Protein AF-A0A7W6J7H8-F1 (afdb_monomer)

Secondary structure (DSSP, 8-state):
----HHHHHHHHHHHHHHH-TT-THHHHHHHHHHHHHTT----HHHHHHHHHT--SSTTHHHHHHHHHHHHHHHHHHH--

Structure (mmCIF, N/CA/C/O backbone):
data_AF-A0A7W6J7H8-F1
#
_entry.id   AF-A0A7W6J7H8-F1
#
loop_
_atom_site.group_PDB
_atom_site.id
_atom_site.type_symbol
_atom_site.label_atom_id
_atom_site.label_alt_id
_atom_site.label_comp_id
_atom_site.label_asym_id
_atom_site.label_entity_id
_atom_site.label_seq_id
_atom_site.pdbx_PDB_ins_code
_atom_site.Cartn_x
_atom_site.Cartn_y
_atom_site.Cartn_z
_atom_site.occupancy
_atom_site.B_iso_or_equiv
_atom_site.auth_seq_id
_atom_site.auth_comp_id
_atom_site.auth_asym_id
_atom_site.auth_atom_id
_atom_site.pdbx_PDB_model_num
ATOM 1 N N . MET A 1 1 ? 11.859 -0.651 -38.071 1.00 52.12 1 MET A N 1
ATOM 2 C CA . MET A 1 1 ? 12.476 -0.457 -36.741 1.00 52.12 1 MET A CA 1
ATOM 3 C C . MET A 1 1 ? 11.748 -1.352 -35.758 1.00 52.12 1 MET A C 1
ATOM 5 O O . MET A 1 1 ? 10.584 -1.090 -35.483 1.00 52.12 1 MET A O 1
ATOM 9 N N . ALA A 1 2 ? 12.377 -2.436 -35.305 1.00 60.09 2 ALA A N 1
ATOM 10 C CA . ALA A 1 2 ? 11.821 -3.232 -34.216 1.00 60.09 2 ALA A CA 1
ATOM 11 C C . ALA A 1 2 ? 11.912 -2.404 -32.927 1.00 60.09 2 ALA A C 1
ATOM 13 O O . ALA A 1 2 ? 12.954 -1.811 -32.650 1.00 60.09 2 ALA A O 1
ATOM 14 N N . ILE A 1 3 ? 10.809 -2.295 -32.189 1.00 68.12 3 ILE A N 1
ATOM 15 C CA . ILE A 1 3 ? 10.816 -1.666 -30.869 1.00 68.12 3 ILE A CA 1
ATOM 16 C C . ILE A 1 3 ? 11.606 -2.597 -29.953 1.00 68.12 3 ILE A C 1
ATOM 18 O O . ILE A 1 3 ? 11.190 -3.730 -29.724 1.00 68.12 3 ILE A O 1
ATOM 22 N N . ASP A 1 4 ? 12.741 -2.114 -29.453 1.00 85.12 4 ASP A N 1
ATOM 23 C CA . ASP A 1 4 ? 13.491 -2.787 -28.400 1.00 85.12 4 ASP A CA 1
ATOM 24 C C . ASP A 1 4 ? 12.710 -2.651 -27.087 1.00 85.12 4 ASP A C 1
ATOM 26 O O . ASP A 1 4 ? 12.763 -1.642 -26.372 1.00 85.12 4 ASP A O 1
ATOM 30 N N . TRP A 1 5 ? 11.885 -3.662 -26.836 1.00 76.56 5 TRP A N 1
ATOM 31 C CA . TRP A 1 5 ? 11.024 -3.743 -25.670 1.00 76.56 5 TRP A CA 1
ATOM 32 C C . TRP A 1 5 ? 11.816 -3.808 -24.363 1.00 76.56 5 TRP A C 1
ATOM 34 O O . TRP A 1 5 ? 11.377 -3.212 -23.378 1.00 76.56 5 TRP A O 1
ATOM 44 N N . GLU A 1 6 ? 12.996 -4.430 -24.359 1.00 81.38 6 GLU A N 1
ATOM 45 C CA . GLU A 1 6 ? 13.848 -4.527 -23.170 1.00 81.38 6 GLU A CA 1
ATOM 46 C C . GLU A 1 6 ? 14.411 -3.160 -22.780 1.00 81.38 6 GLU A C 1
ATOM 48 O O . GLU A 1 6 ? 14.293 -2.743 -21.622 1.00 81.38 6 GLU A O 1
ATOM 53 N N . ALA A 1 7 ? 14.933 -2.400 -23.748 1.00 84.06 7 ALA A N 1
ATOM 54 C CA . ALA A 1 7 ? 15.419 -1.045 -23.494 1.00 84.06 7 ALA A CA 1
ATOM 55 C C . ALA A 1 7 ? 14.305 -0.115 -22.988 1.00 84.06 7 ALA A C 1
ATOM 57 O O . ALA A 1 7 ? 14.542 0.757 -22.143 1.00 84.06 7 ALA A O 1
ATOM 58 N N . ARG A 1 8 ? 13.073 -0.304 -23.476 1.00 78.88 8 ARG A N 1
ATOM 59 C CA . ARG A 1 8 ? 11.909 0.487 -23.060 1.00 78.88 8 ARG A CA 1
ATOM 60 C C . ARG A 1 8 ? 11.472 0.157 -21.633 1.00 78.88 8 ARG A C 1
ATOM 62 O O . ARG A 1 8 ? 11.219 1.075 -20.854 1.00 78.88 8 ARG A O 1
ATOM 69 N N . ILE A 1 9 ? 11.439 -1.128 -21.275 1.00 77.69 9 ILE A N 1
ATOM 70 C CA . ILE A 1 9 ? 11.144 -1.585 -19.909 1.00 77.69 9 ILE A CA 1
ATOM 71 C C . ILE A 1 9 ? 12.202 -1.060 -18.939 1.00 77.69 9 ILE A C 1
ATOM 73 O O . ILE A 1 9 ? 11.851 -0.451 -17.929 1.00 77.69 9 ILE A O 1
ATOM 77 N N . LYS A 1 10 ? 13.491 -1.203 -19.270 1.00 77.38 10 LYS A N 1
ATOM 78 C CA . LYS A 1 10 ? 14.593 -0.734 -18.420 1.00 77.38 10 LYS A CA 1
ATOM 79 C C . LYS A 1 10 ? 14.504 0.767 -18.140 1.00 77.38 10 LYS A C 1
ATOM 81 O O . LYS A 1 10 ? 14.591 1.183 -16.989 1.00 77.38 10 LYS A O 1
ATOM 86 N N . ARG A 1 11 ? 14.257 1.575 -19.176 1.00 83.12 11 ARG A N 1
ATOM 87 C CA . ARG A 1 11 ? 14.134 3.034 -19.045 1.00 83.12 11 ARG A CA 1
ATOM 88 C C . ARG A 1 11 ? 12.938 3.436 -18.177 1.00 83.12 11 ARG A C 1
ATOM 90 O O . ARG A 1 11 ? 13.057 4.346 -17.360 1.00 83.12 11 ARG A O 1
ATOM 97 N N . ASN A 1 12 ? 11.809 2.742 -18.320 1.00 76.44 12 ASN A N 1
ATOM 98 C CA . ASN A 1 12 ? 10.629 2.978 -17.489 1.00 76.44 12 ASN A CA 1
ATOM 99 C C . ASN A 1 12 ? 10.880 2.593 -16.025 1.00 76.44 12 ASN A C 1
ATOM 101 O O . ASN A 1 12 ? 10.503 3.346 -15.130 1.00 76.44 12 ASN A O 1
ATOM 105 N N . MET A 1 13 ? 11.565 1.473 -15.778 1.00 69.38 13 MET A N 1
ATOM 106 C CA . MET A 1 13 ? 11.931 1.032 -14.428 1.00 69.38 13 MET A CA 1
ATOM 107 C C . MET A 1 13 ? 12.929 1.988 -13.762 1.00 69.38 13 MET A C 1
ATOM 109 O O . MET A 1 13 ? 12.766 2.330 -12.594 1.00 69.38 13 MET A O 1
ATOM 113 N N . GLU A 1 14 ? 13.929 2.485 -14.495 1.00 77.00 14 GLU A N 1
ATOM 114 C CA . GLU A 1 14 ? 14.870 3.497 -13.994 1.00 77.00 14 GLU A CA 1
ATOM 115 C C . GLU A 1 14 ? 14.173 4.827 -13.671 1.00 77.00 14 GLU A C 1
ATOM 117 O O . GLU A 1 14 ? 14.462 5.446 -12.645 1.00 77.00 14 GLU A O 1
ATOM 122 N N . ALA A 1 15 ? 13.237 5.266 -14.518 1.00 75.62 15 ALA A N 1
ATOM 123 C CA . ALA A 1 15 ? 12.441 6.465 -14.268 1.00 75.62 15 ALA A CA 1
ATOM 124 C C . ALA A 1 15 ? 11.527 6.297 -13.044 1.00 75.62 15 ALA A C 1
ATOM 126 O O . ALA A 1 15 ? 11.472 7.189 -12.196 1.00 75.62 15 ALA A O 1
ATOM 127 N N . ALA A 1 16 ? 10.872 5.140 -12.911 1.00 66.62 16 ALA A N 1
ATOM 128 C CA . ALA A 1 16 ? 10.059 4.805 -11.746 1.00 66.62 16 ALA A CA 1
ATOM 129 C C . ALA A 1 16 ? 10.897 4.822 -10.459 1.00 66.62 16 ALA A C 1
ATOM 131 O O . ALA A 1 16 ? 10.517 5.480 -9.495 1.00 66.62 16 ALA A O 1
ATOM 132 N N . ARG A 1 17 ? 12.090 4.215 -10.478 1.00 68.06 17 ARG A N 1
ATOM 133 C CA . ARG A 1 17 ? 13.000 4.159 -9.323 1.00 68.06 17 ARG A CA 1
ATOM 134 C C . ARG A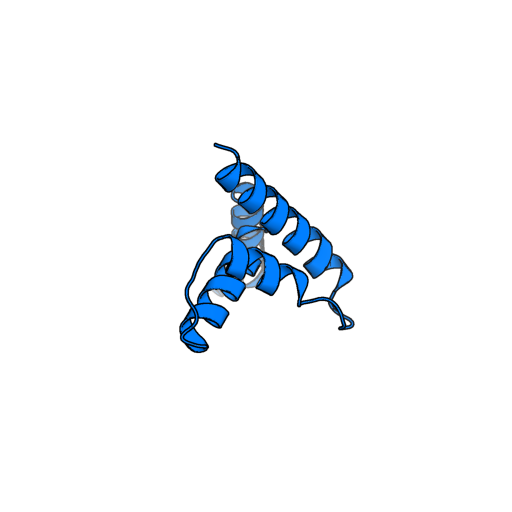 1 17 ? 13.568 5.524 -8.927 1.00 68.06 17 ARG A C 1
ATOM 136 O O . ARG A 1 17 ? 13.806 5.768 -7.751 1.00 68.06 17 ARG A O 1
ATOM 143 N N . LYS A 1 18 ? 13.766 6.440 -9.882 1.00 74.38 18 LYS A N 1
ATOM 144 C CA . LYS A 1 18 ? 14.155 7.833 -9.584 1.00 74.38 18 LYS A CA 1
ATOM 145 C C . LYS A 1 18 ? 13.041 8.623 -8.898 1.00 74.38 18 LYS A C 1
ATOM 147 O O . LYS A 1 18 ? 13.326 9.479 -8.068 1.00 74.38 18 LYS A O 1
ATOM 152 N N . LEU A 1 19 ? 11.789 8.370 -9.274 1.00 69.56 19 LEU A N 1
ATOM 153 C CA . LEU A 1 19 ? 10.618 9.069 -8.736 1.00 69.56 19 LEU A CA 1
ATOM 154 C C . LEU A 1 19 ? 10.124 8.460 -7.419 1.00 69.56 19 LEU A C 1
ATOM 156 O O . LEU A 1 19 ? 9.479 9.151 -6.627 1.00 69.56 19 LEU A O 1
ATOM 160 N N . ASP A 1 20 ? 10.412 7.179 -7.205 1.00 69.94 20 ASP A N 1
ATOM 161 C CA . ASP A 1 20 ? 10.040 6.410 -6.029 1.00 69.94 20 ASP A CA 1
ATOM 162 C C . ASP A 1 20 ? 11.153 5.406 -5.659 1.00 69.94 20 ASP A C 1
ATOM 164 O O . ASP A 1 20 ? 11.103 4.238 -6.051 1.00 69.94 20 ASP A O 1
ATOM 168 N N . PRO A 1 21 ? 12.177 5.858 -4.911 1.00 65.94 21 PRO A N 1
ATOM 169 C CA . PRO A 1 21 ? 13.348 5.042 -4.576 1.00 65.94 21 PRO A CA 1
ATOM 170 C C . PRO A 1 21 ? 13.015 3.762 -3.808 1.00 65.94 21 PRO A C 1
ATOM 172 O O . PRO A 1 21 ? 13.740 2.775 -3.932 1.00 65.94 21 PRO A O 1
ATOM 175 N N . ASN A 1 22 ? 11.911 3.782 -3.056 1.00 66.56 22 ASN A N 1
ATOM 176 C CA . ASN A 1 22 ? 11.477 2.686 -2.192 1.00 66.56 22 ASN A CA 1
ATOM 177 C C . ASN A 1 22 ? 10.251 1.952 -2.758 1.00 66.56 22 ASN A C 1
ATOM 179 O O . ASN A 1 22 ? 9.676 1.123 -2.063 1.00 66.56 22 ASN A O 1
ATOM 183 N N . PHE A 1 23 ? 9.832 2.273 -3.990 1.00 69.88 23 PHE A N 1
ATOM 184 C CA . PHE A 1 23 ? 8.659 1.701 -4.663 1.00 69.88 23 PHE A CA 1
ATOM 185 C C . PHE A 1 23 ? 7.348 1.751 -3.846 1.00 69.88 23 PHE A C 1
ATOM 187 O O . PHE A 1 23 ? 6.424 0.988 -4.122 1.00 69.88 23 PHE A O 1
ATOM 194 N N . TRP A 1 24 ? 7.225 2.658 -2.869 1.00 71.12 24 TRP A N 1
ATOM 195 C CA . TRP A 1 24 ? 6.101 2.700 -1.923 1.00 71.12 24 TRP A CA 1
ATOM 196 C C . TRP A 1 24 ? 4.763 3.089 -2.573 1.00 71.12 24 TRP A C 1
ATOM 198 O O . TRP A 1 24 ? 3.698 2.790 -2.033 1.00 71.12 24 TRP A O 1
ATOM 208 N N . ARG A 1 25 ? 4.785 3.755 -3.735 1.00 75.12 25 ARG A N 1
ATOM 209 C CA . ARG A 1 25 ? 3.576 4.210 -4.443 1.00 75.12 25 ARG A CA 1
ATOM 210 C C . ARG A 1 25 ? 2.754 3.055 -4.986 1.00 75.12 25 ARG A C 1
ATOM 212 O O . ARG A 1 25 ? 1.532 3.159 -5.034 1.00 75.12 25 ARG A O 1
ATOM 219 N N . HIS A 1 26 ? 3.413 1.984 -5.421 1.00 76.75 26 HIS A N 1
ATOM 220 C CA . HIS A 1 26 ? 2.733 0.847 -6.027 1.00 76.75 26 HIS A CA 1
ATOM 221 C C . HIS A 1 26 ? 1.849 0.078 -5.032 1.00 76.75 26 HIS A C 1
ATOM 223 O O . HIS A 1 26 ? 0.648 0.007 -5.287 1.00 76.75 26 HIS A O 1
ATOM 229 N N . PRO A 1 27 ? 2.349 -0.393 -3.872 1.00 78.50 27 PRO A N 1
ATOM 230 C CA . PRO A 1 27 ? 1.501 -1.086 -2.906 1.00 78.50 27 PRO A CA 1
ATOM 231 C C . PRO A 1 27 ? 0.438 -0.161 -2.308 1.00 78.50 27 PRO A C 1
ATOM 233 O O . PRO A 1 27 ? -0.662 -0.611 -2.004 1.00 78.50 27 PRO A O 1
ATOM 236 N N . LEU A 1 28 ? 0.705 1.147 -2.191 1.00 82.44 28 LEU A N 1
ATOM 237 C CA . LEU A 1 28 ? -0.317 2.095 -1.752 1.00 82.44 28 LEU A CA 1
ATOM 238 C C . LEU A 1 28 ? -1.468 2.215 -2.763 1.00 82.44 28 LEU A C 1
ATOM 240 O O . LEU A 1 28 ? -2.636 2.266 -2.372 1.00 82.44 28 LEU A O 1
ATOM 244 N N . ALA A 1 29 ? -1.150 2.254 -4.059 1.00 82.50 29 ALA A N 1
ATOM 245 C CA . ALA A 1 29 ? -2.151 2.264 -5.117 1.00 82.50 29 ALA A CA 1
ATOM 246 C C . ALA A 1 29 ? -2.958 0.957 -5.128 1.00 82.50 29 ALA A C 1
ATOM 248 O O . ALA A 1 29 ? -4.185 1.010 -5.177 1.00 82.50 29 ALA A O 1
ATOM 249 N N . GLU A 1 30 ? -2.296 -0.197 -5.003 1.00 83.75 30 GLU A N 1
ATOM 250 C CA . GLU A 1 30 ? -2.968 -1.501 -4.903 1.00 83.75 30 GLU A CA 1
ATOM 251 C C . GLU A 1 30 ? -3.891 -1.580 -3.680 1.00 83.75 30 GLU A C 1
ATOM 253 O O . GLU A 1 30 ? -5.049 -1.976 -3.803 1.00 83.75 30 GLU A O 1
ATOM 258 N N . ALA A 1 31 ? -3.420 -1.141 -2.508 1.00 85.00 31 ALA A N 1
ATOM 259 C CA . ALA A 1 31 ? -4.225 -1.100 -1.291 1.00 85.00 31 ALA A CA 1
ATOM 260 C C . ALA A 1 31 ? -5.447 -0.183 -1.447 1.00 85.00 31 ALA A C 1
ATOM 262 O O . ALA A 1 31 ? -6.542 -0.536 -1.013 1.00 85.00 31 ALA A O 1
ATOM 263 N N . THR A 1 32 ? -5.280 0.964 -2.111 1.00 86.50 32 THR A N 1
ATOM 264 C CA . THR A 1 32 ? -6.376 1.901 -2.394 1.00 86.50 32 THR A CA 1
ATOM 265 C C . THR A 1 32 ? -7.427 1.272 -3.304 1.00 86.50 32 THR A C 1
ATOM 267 O O . THR A 1 32 ? -8.614 1.329 -2.989 1.00 86.50 32 THR A O 1
ATOM 270 N N . VAL A 1 33 ? -7.009 0.648 -4.410 1.00 87.19 33 VAL A N 1
ATOM 271 C CA . VAL A 1 33 ? -7.927 -0.032 -5.337 1.00 87.19 33 VAL A CA 1
ATOM 272 C C . VAL A 1 33 ? -8.678 -1.149 -4.618 1.00 87.19 33 VAL A C 1
ATOM 274 O O . VAL A 1 33 ? -9.901 -1.191 -4.693 1.00 87.19 33 VAL A O 1
ATOM 277 N N . ALA A 1 34 ? -7.979 -1.980 -3.842 1.00 84.81 34 ALA A N 1
ATOM 278 C CA . ALA A 1 34 ? -8.601 -3.077 -3.107 1.00 84.81 34 ALA A CA 1
ATOM 279 C C . ALA A 1 34 ? -9.672 -2.599 -2.108 1.00 84.81 34 ALA A C 1
ATOM 281 O O . ALA A 1 34 ? -10.708 -3.243 -1.961 1.00 84.81 34 ALA A O 1
ATOM 282 N N . LEU A 1 35 ? -9.442 -1.472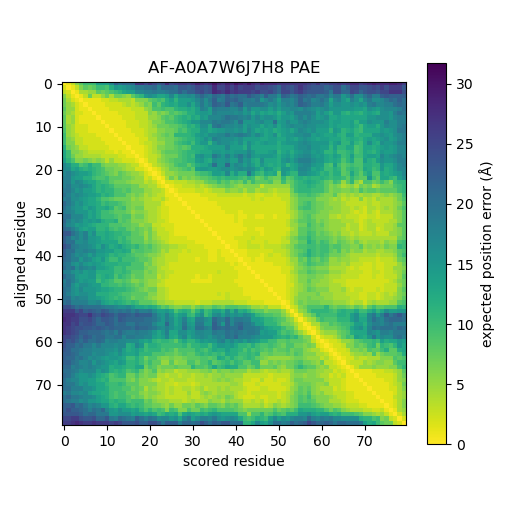 -1.425 1.00 88.62 35 LEU A N 1
ATOM 283 C CA . LEU A 1 35 ? -10.432 -0.882 -0.518 1.00 88.62 35 LEU A CA 1
ATOM 284 C C . LEU A 1 35 ? -11.659 -0.366 -1.279 1.00 88.62 35 LEU A C 1
ATOM 286 O O . LEU A 1 35 ? -12.786 -0.608 -0.851 1.00 88.62 35 LEU A O 1
ATOM 290 N N . LEU A 1 36 ? -11.450 0.293 -2.423 1.00 91.69 36 LEU A N 1
ATOM 291 C CA . LEU A 1 36 ? -12.538 0.785 -3.272 1.00 91.69 36 LEU A CA 1
ATOM 292 C C . LEU A 1 36 ? -13.388 -0.362 -3.835 1.00 91.69 36 LEU A C 1
ATOM 294 O O . LEU A 1 36 ? -14.614 -0.288 -3.789 1.00 91.69 36 LEU A O 1
ATOM 298 N N . GLU A 1 37 ? -12.756 -1.433 -4.316 1.00 91.19 37 GLU A N 1
ATOM 299 C CA . GLU A 1 37 ? -13.443 -2.634 -4.811 1.00 91.19 37 GLU A CA 1
ATOM 300 C C . GLU A 1 37 ? -14.242 -3.337 -3.710 1.00 91.19 37 GLU A C 1
ATOM 302 O O . GLU A 1 37 ? -15.342 -3.831 -3.956 1.00 91.19 37 GLU A O 1
ATOM 307 N N . ALA A 1 38 ? -13.727 -3.332 -2.479 1.00 90.06 38 ALA A N 1
ATOM 308 C CA . ALA A 1 38 ? -14.422 -3.863 -1.311 1.00 90.06 38 ALA A CA 1
ATOM 309 C C . ALA A 1 38 ? -15.530 -2.931 -0.776 1.00 90.06 38 ALA A C 1
ATOM 311 O O . ALA A 1 38 ? -16.188 -3.273 0.208 1.00 90.06 38 ALA A O 1
ATOM 312 N N . GLY A 1 39 ? -15.731 -1.747 -1.372 1.00 92.62 39 GLY A N 1
ATOM 313 C CA . GLY A 1 39 ? -16.669 -0.736 -0.875 1.00 92.62 39 GLY A CA 1
ATOM 314 C C . GLY A 1 39 ? -16.291 -0.187 0.505 1.00 92.62 39 GLY A C 1
ATOM 315 O O . GLY A 1 39 ? -17.148 0.325 1.227 1.00 92.62 39 GLY A O 1
ATOM 316 N N . GLN A 1 40 ? -15.023 -0.321 0.897 1.00 92.44 40 GLN A N 1
ATOM 317 C CA . GLN A 1 40 ? -14.515 0.137 2.1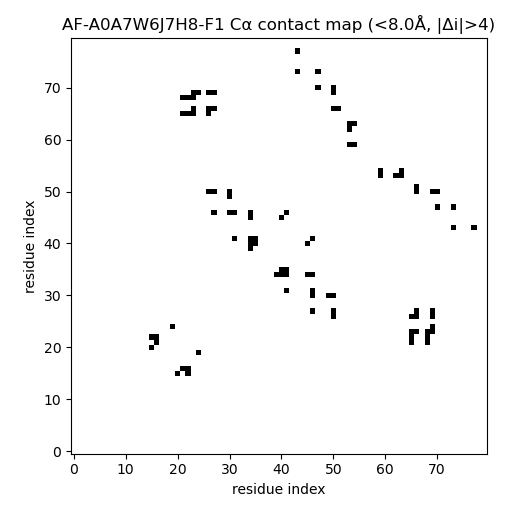80 1.00 92.44 40 GLN A CA 1
ATOM 318 C C . GLN A 1 40 ? -14.019 1.588 2.086 1.00 92.44 40 GLN A C 1
ATOM 320 O O . GLN A 1 40 ? -13.500 2.011 1.049 1.00 92.44 40 GLN A O 1
ATOM 325 N N . PRO A 1 41 ? -14.142 2.377 3.167 1.00 91.31 41 PRO A N 1
ATOM 326 C CA . PRO A 1 41 ? -13.587 3.723 3.209 1.00 91.31 41 PRO A CA 1
ATOM 327 C C . PRO A 1 41 ? -12.068 3.710 3.020 1.00 91.31 41 PRO A C 1
ATOM 329 O O . PRO A 1 41 ? -11.372 2.950 3.688 1.00 91.31 41 PRO A O 1
ATOM 332 N N . VAL A 1 42 ? -11.549 4.604 2.173 1.00 92.19 42 VAL A N 1
ATOM 333 C CA . VAL A 1 42 ? -10.104 4.810 1.998 1.00 92.19 42 VAL A CA 1
ATOM 334 C C . VAL A 1 42 ? -9.615 5.830 3.026 1.00 92.19 42 VAL A C 1
ATOM 336 O O . VAL A 1 42 ? -9.532 7.028 2.763 1.00 92.19 42 VAL A O 1
ATOM 339 N N . THR A 1 43 ? -9.320 5.354 4.230 1.00 92.06 43 THR A N 1
ATOM 340 C CA . THR A 1 43 ? -8.675 6.135 5.297 1.00 92.06 43 THR A CA 1
ATOM 341 C C . THR A 1 43 ? -7.216 5.723 5.470 1.00 92.06 43 THR A C 1
ATOM 343 O O . THR A 1 43 ? -6.829 4.608 5.118 1.00 92.06 43 THR A O 1
ATOM 346 N N . VAL A 1 44 ? -6.400 6.576 6.096 1.00 88.62 44 VAL A N 1
ATOM 347 C CA . VAL A 1 44 ? -5.003 6.224 6.405 1.00 88.62 44 VAL A CA 1
ATOM 348 C C . VAL A 1 44 ? -4.910 4.941 7.241 1.00 88.62 44 VAL A C 1
ATOM 350 O O . VAL A 1 44 ? -4.081 4.083 6.951 1.00 88.62 44 VAL A O 1
ATOM 353 N N . SER A 1 45 ? -5.799 4.761 8.222 1.00 87.88 45 SER A N 1
ATOM 354 C CA . SER A 1 45 ? -5.853 3.535 9.025 1.00 87.88 45 SER A CA 1
ATOM 355 C C . SER A 1 45 ? -6.186 2.301 8.185 1.00 87.88 45 SER A C 1
ATOM 357 O O . SER A 1 45 ? -5.498 1.293 8.301 1.00 87.88 45 SER A O 1
ATOM 359 N N . SER A 1 46 ? -7.178 2.390 7.292 1.00 89.00 46 SER A N 1
ATOM 360 C CA . SER A 1 46 ? -7.550 1.276 6.409 1.00 89.00 46 SER A CA 1
ATOM 361 C C . SER A 1 46 ? -6.425 0.889 5.442 1.00 89.00 46 SER A C 1
ATOM 363 O O . SER A 1 46 ? -6.210 -0.295 5.193 1.00 89.00 46 SER A O 1
ATOM 365 N N . LEU A 1 47 ? -5.661 1.873 4.953 1.00 88.31 47 LEU A N 1
ATOM 366 C CA . LEU A 1 47 ? -4.512 1.653 4.078 1.00 88.31 47 LEU A CA 1
ATOM 367 C C . LEU A 1 47 ? -3.374 0.955 4.825 1.00 88.31 47 LEU A C 1
ATOM 369 O O . LEU A 1 47 ? -2.826 -0.013 4.308 1.00 88.31 47 LEU A O 1
ATOM 373 N N . ILE A 1 48 ? -3.057 1.394 6.049 1.00 87.25 48 ILE A N 1
ATOM 374 C CA . ILE A 1 48 ? -2.047 0.741 6.895 1.00 87.25 48 ILE A CA 1
ATOM 375 C C . ILE A 1 48 ? -2.451 -0.709 7.173 1.00 87.25 48 ILE A C 1
ATOM 377 O O . ILE A 1 48 ? -1.672 -1.611 6.886 1.00 87.25 48 ILE A O 1
ATOM 381 N N . SER A 1 49 ? -3.682 -0.952 7.634 1.00 85.94 49 SER A N 1
ATOM 382 C CA . SER A 1 49 ? -4.156 -2.313 7.916 1.00 85.94 49 SER A CA 1
ATOM 383 C C . SER A 1 49 ? -4.138 -3.210 6.678 1.00 85.94 49 SER A C 1
ATOM 385 O O . SER A 1 49 ? -3.839 -4.398 6.778 1.00 85.94 49 SER A O 1
ATOM 387 N N . ARG A 1 50 ? -4.437 -2.658 5.495 1.00 84.44 50 ARG A N 1
ATOM 388 C CA . ARG A 1 50 ? -4.390 -3.415 4.242 1.00 84.44 50 ARG A CA 1
ATOM 389 C C . ARG A 1 50 ? -2.958 -3.766 3.842 1.00 84.44 50 ARG A C 1
ATOM 391 O O . ARG A 1 50 ? -2.734 -4.891 3.414 1.00 84.44 50 ARG A O 1
ATOM 398 N N . LEU A 1 51 ? -2.015 -2.837 4.001 1.00 83.25 51 LEU A N 1
ATOM 399 C CA . LEU A 1 51 ? -0.589 -3.044 3.722 1.00 83.25 51 LEU A CA 1
ATOM 400 C C . LEU A 1 51 ? 0.066 -4.021 4.710 1.00 83.25 51 LEU A C 1
ATOM 402 O O . LEU A 1 51 ? 0.928 -4.796 4.312 1.00 83.25 51 LEU A O 1
ATOM 406 N N . GLU A 1 52 ? -0.367 -4.027 5.973 1.00 81.62 52 GLU A N 1
ATOM 407 C CA . GLU A 1 52 ? 0.102 -4.969 7.001 1.00 81.62 52 GLU A CA 1
ATOM 408 C C . GLU A 1 52 ? -0.402 -6.407 6.766 1.00 81.62 52 GLU A C 1
ATOM 410 O O . GLU A 1 52 ? 0.241 -7.358 7.201 1.00 81.62 52 GLU A O 1
ATOM 415 N N . ALA A 1 53 ? -1.521 -6.584 6.053 1.00 71.56 53 ALA A N 1
ATOM 416 C CA . ALA A 1 53 ? -2.145 -7.889 5.814 1.00 71.56 53 ALA A CA 1
ATOM 417 C C . ALA A 1 53 ? -1.499 -8.730 4.689 1.00 71.56 53 ALA A C 1
ATOM 419 O O . ALA A 1 53 ? -1.847 -9.899 4.537 1.00 71.56 53 ALA A O 1
ATOM 420 N N . PHE A 1 54 ? -0.585 -8.175 3.886 1.00 64.38 54 PHE A N 1
ATOM 421 C CA . PHE A 1 54 ? 0.090 -8.888 2.785 1.00 64.38 54 PHE A CA 1
ATOM 422 C C . PHE A 1 54 ? 1.323 -9.693 3.265 1.00 64.38 54 PHE A C 1
ATOM 424 O O . PHE A 1 54 ? 2.414 -9.502 2.734 1.00 64.38 54 PHE A O 1
ATOM 431 N N . GLY A 1 55 ? 1.162 -10.533 4.300 1.00 53.34 55 GLY A N 1
ATOM 432 C CA . GLY A 1 55 ? 2.270 -11.140 5.061 1.00 53.34 55 GLY A CA 1
ATOM 433 C C . GLY A 1 55 ? 2.283 -12.669 5.288 1.00 53.34 55 GLY A C 1
ATOM 434 O O . GLY A 1 55 ? 2.917 -13.066 6.258 1.00 53.34 55 GLY A O 1
ATOM 435 N N . ASP A 1 56 ? 1.640 -13.506 4.455 1.00 50.75 56 ASP A N 1
ATOM 436 C CA . ASP A 1 56 ? 1.756 -14.985 4.494 1.00 50.75 56 ASP A CA 1
ATOM 437 C C . ASP A 1 56 ? 1.971 -15.717 3.122 1.00 50.75 56 ASP A C 1
ATOM 439 O O . ASP A 1 56 ? 1.331 -16.726 2.815 1.00 50.75 56 ASP A O 1
ATOM 443 N N . GLY A 1 57 ? 2.882 -15.270 2.256 1.00 50.78 57 GLY A N 1
ATOM 444 C CA . GLY A 1 57 ? 3.117 -15.771 0.894 1.00 50.78 57 GLY A CA 1
ATOM 445 C C . GLY A 1 57 ? 4.579 -15.682 0.398 1.00 50.78 57 GLY A C 1
ATOM 446 O O . GLY A 1 57 ? 5.321 -14.771 0.743 1.00 50.78 57 GLY A O 1
ATOM 447 N N . PRO A 1 58 ? 5.041 -16.598 -0.476 1.00 48.97 58 PRO A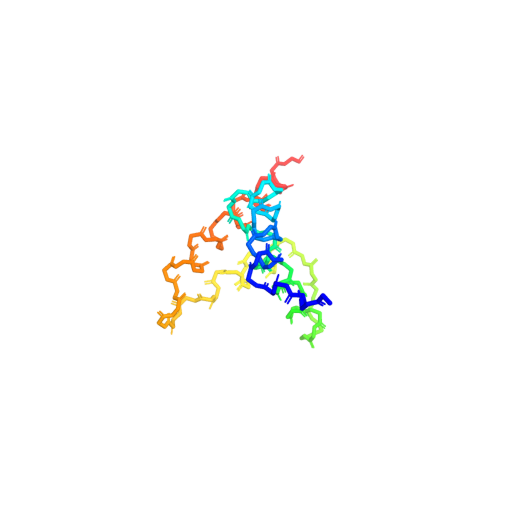 N 1
ATOM 448 C CA . PRO A 1 58 ? 6.461 -16.741 -0.850 1.00 48.97 58 PRO A CA 1
ATOM 449 C C . PRO A 1 58 ? 7.084 -15.566 -1.640 1.00 48.97 58 PRO A C 1
ATOM 451 O O . PRO A 1 58 ? 8.296 -15.539 -1.841 1.00 48.97 58 PRO A O 1
ATOM 454 N N . GLU A 1 59 ? 6.297 -14.572 -2.059 1.00 55.59 59 GLU A N 1
ATOM 455 C CA . GLU A 1 59 ? 6.754 -13.349 -2.749 1.00 55.59 59 GLU A CA 1
ATOM 456 C C . GLU A 1 59 ? 7.033 -12.174 -1.784 1.00 55.59 59 GLU A C 1
ATOM 458 O O . GLU A 1 59 ? 7.196 -11.025 -2.204 1.00 55.59 59 GLU A O 1
ATOM 463 N N . GLU A 1 60 ? 7.075 -12.438 -0.477 1.00 56.97 60 GLU A N 1
ATOM 464 C CA . GLU A 1 60 ? 6.902 -11.400 0.541 1.00 56.97 60 GLU A CA 1
ATOM 465 C C . GLU A 1 60 ? 8.110 -10.617 0.975 1.00 56.97 60 GLU A C 1
ATOM 467 O O . GLU A 1 60 ? 7.929 -9.501 1.439 1.00 56.97 60 GLU A O 1
ATOM 472 N N . LEU A 1 61 ? 9.331 -11.122 0.837 1.00 56.75 61 LEU A N 1
ATOM 473 C CA . LEU A 1 61 ? 10.483 -10.391 1.372 1.00 56.75 61 LEU A CA 1
ATOM 474 C C . LEU A 1 61 ? 10.640 -9.008 0.716 1.00 56.75 61 LEU A C 1
ATOM 476 O O . LEU A 1 61 ? 10.747 -8.009 1.421 1.00 56.75 61 LEU A O 1
ATOM 480 N N . MET A 1 62 ? 10.534 -8.929 -0.616 1.00 55.97 62 MET A N 1
ATOM 481 C CA . MET A 1 62 ? 10.531 -7.639 -1.318 1.00 55.97 62 MET A CA 1
ATOM 482 C C . MET A 1 62 ? 9.238 -6.849 -1.089 1.00 55.97 62 MET A C 1
ATOM 484 O O . MET A 1 62 ? 9.302 -5.638 -0.900 1.00 55.97 62 MET A O 1
ATOM 488 N N . ARG A 1 63 ? 8.057 -7.489 -1.084 1.00 63.47 63 ARG A N 1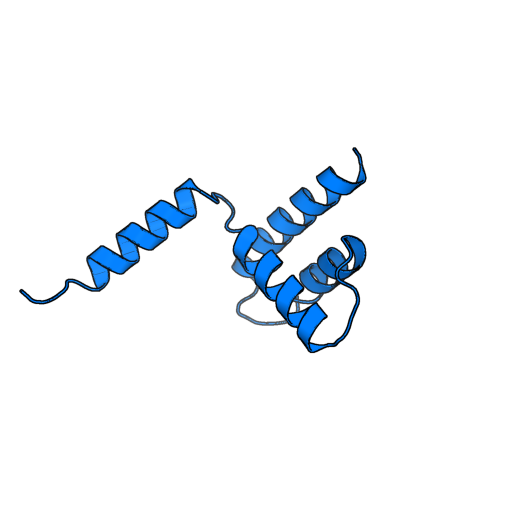
ATOM 489 C CA . ARG A 1 63 ? 6.794 -6.764 -0.836 1.00 63.47 63 ARG A CA 1
ATOM 490 C C . ARG A 1 63 ? 6.732 -6.174 0.569 1.00 63.47 63 ARG A C 1
ATOM 492 O O . ARG A 1 63 ? 6.150 -5.107 0.729 1.00 63.47 63 ARG A O 1
ATOM 499 N N . ARG A 1 64 ? 7.339 -6.822 1.560 1.00 67.25 64 ARG A N 1
ATOM 500 C CA . ARG A 1 64 ? 7.368 -6.391 2.957 1.00 67.25 64 ARG A CA 1
ATOM 501 C C . ARG A 1 64 ? 8.204 -5.131 3.137 1.00 67.25 64 ARG A C 1
ATOM 503 O O . ARG A 1 64 ? 7.687 -4.170 3.688 1.00 67.25 64 ARG A O 1
ATOM 510 N N . GLU A 1 65 ? 9.419 -5.082 2.590 1.00 65.06 65 GLU A N 1
ATOM 511 C CA . GLU A 1 65 ? 10.256 -3.868 2.631 1.00 65.06 65 GLU A CA 1
ATOM 512 C C . GLU A 1 65 ? 9.572 -2.673 1.937 1.00 65.06 65 GLU A C 1
ATOM 514 O O . GLU A 1 65 ? 9.579 -1.548 2.439 1.00 65.06 65 GLU A O 1
ATOM 519 N N . ILE A 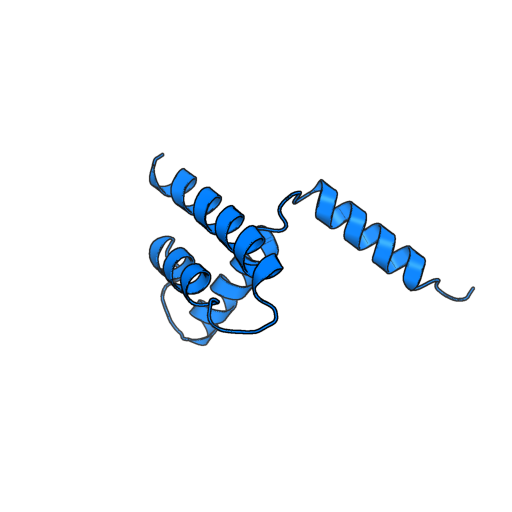1 66 ? 8.91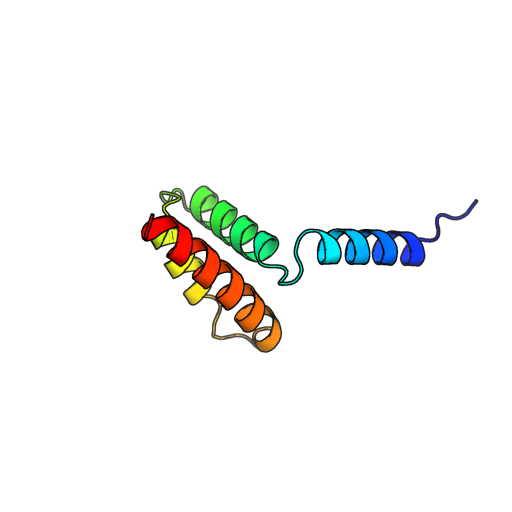9 -2.920 0.798 1.00 67.50 66 ILE A N 1
ATOM 520 C CA . ILE A 1 66 ? 8.192 -1.886 0.045 1.00 67.50 66 ILE A CA 1
ATOM 521 C C . ILE A 1 66 ? 6.920 -1.446 0.805 1.00 67.50 66 ILE A C 1
ATOM 523 O O . ILE A 1 66 ? 6.597 -0.254 0.849 1.00 67.50 66 ILE A O 1
ATOM 527 N N . SER A 1 67 ? 6.214 -2.382 1.447 1.00 72.62 67 SER A N 1
ATOM 528 C CA . SER A 1 67 ? 5.026 -2.094 2.266 1.00 72.62 67 SER A CA 1
ATOM 529 C C . SER A 1 67 ? 5.387 -1.332 3.540 1.00 72.62 67 SER A C 1
ATOM 531 O O . SER A 1 67 ? 4.674 -0.401 3.907 1.00 72.62 67 SER A O 1
ATOM 533 N N . GLU A 1 68 ? 6.524 -1.635 4.170 1.00 79.44 68 GLU A N 1
ATOM 534 C CA . GLU A 1 68 ? 7.044 -0.886 5.319 1.00 79.44 68 GLU A CA 1
ATOM 535 C C . GLU A 1 68 ? 7.335 0.574 4.952 1.00 79.44 68 GLU A C 1
ATOM 537 O O . GLU A 1 68 ? 6.915 1.481 5.674 1.00 79.44 68 GLU A O 1
ATOM 542 N N . ALA A 1 69 ? 7.946 0.828 3.790 1.00 80.12 69 ALA A N 1
ATOM 543 C CA . ALA A 1 69 ? 8.171 2.190 3.307 1.00 80.12 69 ALA A CA 1
ATOM 544 C C . ALA A 1 69 ? 6.856 2.963 3.064 1.00 80.12 69 ALA A C 1
ATOM 546 O O . ALA A 1 69 ? 6.778 4.167 3.339 1.00 80.12 69 ALA A O 1
ATOM 547 N N 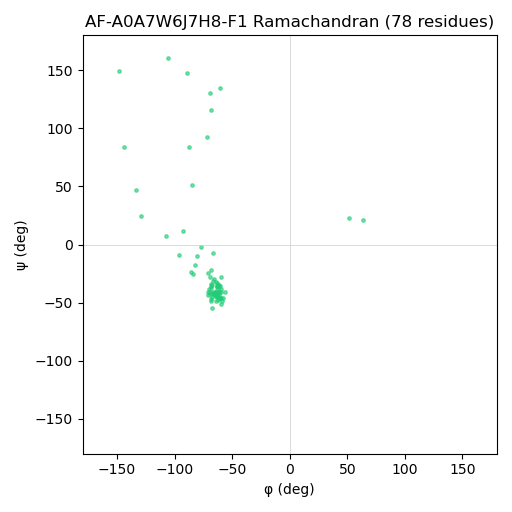. ALA A 1 70 ? 5.809 2.289 2.573 1.00 80.62 70 ALA A N 1
ATOM 548 C CA . ALA A 1 70 ? 4.479 2.877 2.395 1.00 80.62 70 ALA A CA 1
ATOM 549 C C . ALA A 1 70 ? 3.787 3.164 3.738 1.00 80.62 70 ALA A C 1
ATOM 551 O O . ALA A 1 70 ? 3.232 4.249 3.928 1.00 80.62 70 ALA A O 1
ATOM 552 N N . ILE A 1 71 ? 3.874 2.236 4.693 1.00 83.88 71 ILE A N 1
ATOM 553 C CA . ILE A 1 71 ? 3.338 2.398 6.050 1.00 83.88 71 ILE A CA 1
ATO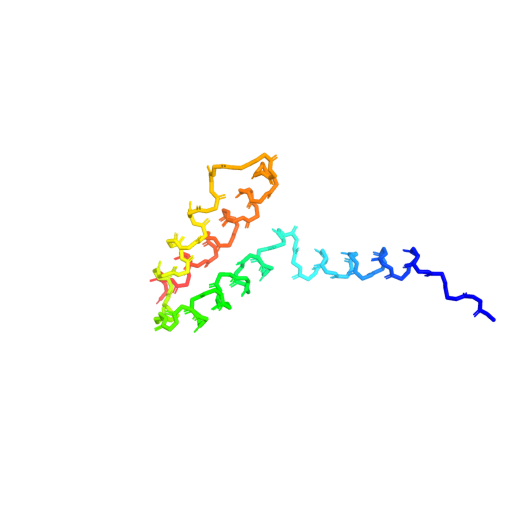M 554 C C . ILE A 1 71 ? 4.041 3.553 6.774 1.00 83.88 71 ILE A C 1
ATOM 556 O O . ILE A 1 71 ? 3.376 4.390 7.385 1.00 83.88 71 ILE A O 1
ATOM 560 N N . GLU A 1 72 ? 5.369 3.657 6.683 1.00 84.06 72 GLU A N 1
ATOM 561 C CA . GLU A 1 72 ? 6.129 4.745 7.309 1.00 84.06 72 GLU A CA 1
ATOM 562 C C . GLU A 1 72 ? 5.720 6.116 6.743 1.00 84.06 72 GLU A C 1
ATOM 564 O O . GLU A 1 72 ? 5.524 7.076 7.493 1.00 84.06 72 GLU A O 1
ATOM 569 N N . ARG A 1 73 ? 5.526 6.204 5.420 1.00 81.94 73 ARG A N 1
ATOM 570 C CA . ARG A 1 73 ? 4.997 7.401 4.746 1.00 81.94 73 ARG A CA 1
ATOM 571 C C . ARG A 1 73 ? 3.616 7.786 5.267 1.00 81.94 73 ARG A C 1
ATOM 573 O O . ARG A 1 73 ? 3.403 8.950 5.591 1.00 81.94 73 ARG A O 1
ATOM 580 N N . LEU A 1 74 ? 2.700 6.825 5.363 1.00 84.00 74 LEU A N 1
ATOM 581 C CA . LEU A 1 74 ? 1.347 7.057 5.869 1.00 84.00 74 LEU A CA 1
ATOM 582 C C . LEU A 1 74 ? 1.349 7.524 7.327 1.00 84.00 74 LEU A C 1
ATOM 584 O O . LEU A 1 74 ? 0.621 8.451 7.668 1.00 84.00 74 LEU A O 1
ATOM 588 N N . ARG A 1 75 ? 2.203 6.943 8.177 1.00 85.12 75 ARG A N 1
ATOM 589 C CA . ARG A 1 75 ? 2.339 7.354 9.583 1.00 85.12 75 ARG A CA 1
ATOM 590 C C . ARG A 1 75 ? 2.838 8.792 9.726 1.00 85.12 75 ARG A C 1
ATOM 592 O O . ARG A 1 75 ? 2.351 9.494 10.603 1.00 85.12 75 ARG A O 1
ATOM 599 N N . LYS A 1 76 ? 3.744 9.258 8.857 1.00 82.94 76 LYS A N 1
ATOM 600 C CA . LYS A 1 76 ? 4.211 10.660 8.864 1.00 82.94 76 LYS A CA 1
ATOM 601 C C . LYS A 1 76 ? 3.084 11.660 8.579 1.00 82.94 76 LYS A C 1
ATOM 603 O O . LYS A 1 76 ? 3.068 12.711 9.196 1.00 82.94 76 LYS A O 1
ATOM 608 N N . ILE A 1 77 ? 2.127 11.307 7.718 1.00 76.88 77 ILE A N 1
ATOM 609 C CA . ILE A 1 77 ? 0.987 12.174 7.359 1.00 76.88 77 ILE A CA 1
ATOM 610 C C . ILE A 1 77 ? -0.001 12.351 8.526 1.00 76.88 77 ILE A C 1
ATOM 612 O O . ILE A 1 77 ? -0.687 13.359 8.593 1.00 76.88 77 ILE A O 1
ATOM 616 N N . VAL A 1 78 ? -0.100 11.381 9.442 1.00 68.81 78 VAL A N 1
ATOM 617 C CA . VAL A 1 78 ? -1.057 11.415 10.572 1.00 68.81 78 VAL A CA 1
ATOM 618 C C . VAL A 1 78 ? -0.548 12.248 11.756 1.00 68.81 78 VAL A C 1
ATOM 620 O O . VAL A 1 78 ? -1.329 12.592 12.638 1.00 68.81 78 VAL A O 1
ATOM 623 N N . VAL A 1 79 ? 0.758 12.526 11.811 1.00 58.78 79 VAL A N 1
ATOM 624 C CA . VAL A 1 79 ? 1.415 13.218 12.937 1.00 58.78 79 VAL A CA 1
ATOM 625 C C . VAL A 1 79 ? 1.574 14.730 12.684 1.00 58.78 79 VAL A C 1
ATOM 627 O O . VAL A 1 79 ? 1.918 15.458 13.613 1.00 58.78 79 VAL A O 1
ATOM 630 N N . GLU A 1 80 ? 1.292 15.206 11.467 1.00 47.12 80 GLU A N 1
ATOM 631 C CA . GLU A 1 80 ? 1.158 16.636 11.121 1.00 47.12 80 GLU A CA 1
ATOM 632 C C . GLU A 1 80 ? -0.291 17.121 11.279 1.00 47.12 80 GLU A C 1
ATOM 634 O O . GLU A 1 80 ? -0.466 18.268 11.754 1.00 47.12 80 GLU A O 1
#

Foldseek 3Di:
DDPPVVVVVVVVVVVCCVVPVLLLVVLLVVQQVVCVVVVHDPDLVSSLVSLVPPPDDPVPPSSVSSSVVNNVVSVVVVVD

pLDDT: mean 75.76, std 12.03, range [47.12, 92.62]

Radius of gyration: 15.29 Å; Cα contacts (8 Å, |Δi|>4): 49; chains: 1; bounding box: 32×33×50 Å

Sequence (80 aa):
MAIDWEARIKRNMEAARKLDPNFWRHPLAEATVALLEAGQPVTVSSLISRLEAFGDGPEELMRREISEAAIERLRKIVVE

Solvent-accessible surface area (backbone atoms only — not comparable to full-atom values): 4706 Å² total; per-residue (Å²): 133,84,80,62,59,66,64,52,51,52,52,51,51,53,51,49,40,73,78,34,81,59,53,25,65,56,60,51,49,52,37,50,51,52,29,53,77,68,73,42,76,90,41,73,66,51,42,42,58,50,53,67,64,70,72,89,59,98,73,30,74,66,52,44,59,24,32,50,51,31,41,54,55,53,54,57,66,73,76,110

Organism: NCBI:txid1572859

Mean predicted aligned error: 9.55 Å

Nearest PDB structures (foldseek):
  2oxl-assembly1_B  TM=8.861E-01  e=5.600E-02  Escherichia coli
  9f1b-assembly1_Aq  TM=3.756E-01  e=3.052E+00  Oryctolagus cuniculus
  8k2c-assembly1_SR  TM=3.691E-01  e=3.650E+00  Homo sapiens
  8r57-assembly1_h  TM=3.867E-01  e=4.919E+00  Triticum aestivum
  9axv-assembly1_AU  TM=3.872E-01  e=7.470E+00  Schizosaccharomyces pombe